Protein AF-A0A956GU76-F1 (afdb_monomer_lite)

pLDDT: mean 91.11, std 9.17, range [39.31, 97.81]

Foldseek 3Di:
DDPDDDLVVLLVLLLVLLLVLLVLVCVCVVVVNDDDPDVVLNVQCVVPSVSSNVVSNVVSNVLSVVLVVVVVDPVSVVVSVVSSVVSVVSVVVSVVCVVVVVVVVVD

Radius of gyration: 15.8 Å; chains: 1; bounding box: 39×29×45 Å

Secondary structure (DSSP, 8-state):
------HHHHHHHHHHHHHHHHHHHHHHHHTTS-----HHHHHHHTT-HHHHHHHHHHHHHHHHHHHHHTTTSHHHHHHHHHHHHHHHHHHHHHHHHHHHHHHHTT-

Structure (mmCIF, N/CA/C/O backbone):
data_AF-A0A956GU76-F1
#
_entry.id   AF-A0A956GU76-F1
#
loop_
_atom_site.group_PDB
_atom_site.id
_atom_site.type_symbol
_atom_site.label_atom_id
_atom_site.label_alt_id
_atom_site.label_comp_id
_atom_site.label_asym_id
_atom_site.label_entity_id
_atom_site.label_seq_id
_atom_site.pdbx_PDB_ins_code
_atom_site.Cartn_x
_atom_site.Cartn_y
_atom_site.Cartn_z
_atom_site.occupancy
_atom_site.B_iso_or_equiv
_atom_site.auth_seq_id
_atom_site.auth_comp_id
_atom_site.auth_asym_id
_atom_site.auth_atom_id
_atom_site.pdbx_PDB_model_num
ATOM 1 N N . MET A 1 1 ? 0.086 14.628 28.129 1.00 39.31 1 MET A N 1
ATOM 2 C CA . MET A 1 1 ? -1.165 14.687 27.338 1.00 39.31 1 MET A CA 1
ATOM 3 C C . MET A 1 1 ? -1.020 13.758 26.129 1.00 39.31 1 MET A C 1
ATOM 5 O O . MET A 1 1 ? -0.434 14.150 25.131 1.00 39.31 1 MET A O 1
ATOM 9 N N . SER A 1 2 ? -1.412 12.483 26.248 1.00 44.28 2 SER A N 1
ATOM 10 C CA . SER A 1 2 ? -1.219 11.488 25.176 1.00 44.28 2 SER A CA 1
ATOM 11 C C . SER A 1 2 ? -2.279 11.696 24.089 1.00 44.28 2 SER A C 1
ATOM 13 O O . SER A 1 2 ? -3.458 11.414 24.313 1.00 44.28 2 SER A O 1
ATOM 15 N N . ARG A 1 3 ? -1.888 12.250 22.932 1.00 55.88 3 ARG A N 1
ATOM 16 C CA . ARG A 1 3 ? -2.759 12.353 21.750 1.00 55.88 3 ARG A CA 1
ATOM 17 C C . ARG A 1 3 ? -3.038 10.938 21.245 1.00 55.88 3 ARG A C 1
ATOM 19 O O . ARG A 1 3 ? -2.240 10.368 20.509 1.00 55.88 3 ARG A O 1
ATOM 26 N N . ARG A 1 4 ? -4.170 10.358 21.648 1.00 70.94 4 ARG A N 1
ATOM 27 C CA . ARG A 1 4 ? -4.662 9.119 21.039 1.00 70.94 4 ARG A CA 1
ATOM 28 C C . ARG A 1 4 ? -5.032 9.432 19.592 1.00 70.94 4 ARG A C 1
ATOM 30 O O . ARG A 1 4 ? -5.960 10.200 19.351 1.00 70.94 4 ARG A O 1
ATOM 37 N N . VAL A 1 5 ? -4.288 8.874 18.642 1.00 75.94 5 VAL A N 1
ATOM 38 C CA . VAL A 1 5 ? -4.592 9.004 17.213 1.00 75.94 5 VAL A CA 1
ATOM 39 C C . VAL A 1 5 ? -5.971 8.382 16.955 1.00 75.94 5 VAL A C 1
ATOM 41 O O . VAL A 1 5 ? -6.208 7.243 17.368 1.00 75.94 5 VAL A O 1
ATOM 44 N N . PRO A 1 6 ? -6.910 9.095 16.314 1.00 90.06 6 PRO A N 1
ATOM 45 C CA . PRO A 1 6 ? -8.237 8.558 16.062 1.00 90.06 6 PRO A CA 1
ATOM 46 C C . PRO A 1 6 ? -8.186 7.466 14.983 1.00 90.06 6 PRO A C 1
ATOM 48 O O . PRO A 1 6 ? -7.470 7.5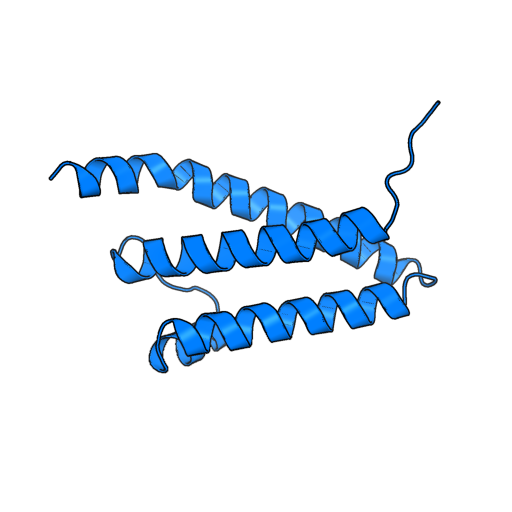80 13.988 1.00 90.06 6 PRO A O 1
ATOM 51 N N . LEU A 1 7 ? -8.998 6.414 15.140 1.00 89.69 7 LEU A N 1
ATOM 52 C CA . LEU A 1 7 ? -9.078 5.290 14.188 1.00 89.69 7 LEU A CA 1
ATOM 53 C C . LEU A 1 7 ? -9.458 5.726 12.761 1.00 89.69 7 LEU A C 1
ATOM 55 O O . LEU A 1 7 ? -9.164 5.016 11.807 1.00 89.69 7 LEU A O 1
ATOM 59 N N . THR A 1 8 ? -10.094 6.889 12.606 1.00 92.56 8 THR A N 1
ATOM 60 C CA . THR A 1 8 ? -10.355 7.526 11.306 1.00 92.56 8 THR A CA 1
ATOM 61 C C . THR A 1 8 ? -9.068 7.884 10.574 1.00 92.56 8 THR A C 1
ATOM 63 O O . THR A 1 8 ? -8.950 7.582 9.391 1.00 92.56 8 THR A O 1
ATOM 66 N N . MET A 1 9 ? -8.091 8.471 11.270 1.00 94.50 9 MET A N 1
ATOM 67 C CA . MET A 1 9 ? -6.786 8.792 10.688 1.00 94.50 9 MET A CA 1
ATOM 68 C C . MET A 1 9 ? -6.018 7.523 10.326 1.00 94.50 9 MET A C 1
ATOM 70 O O . MET A 1 9 ? -5.397 7.480 9.274 1.00 94.50 9 MET A O 1
ATOM 74 N N . ILE A 1 10 ? -6.112 6.476 11.152 1.00 94.75 10 ILE A N 1
ATOM 75 C CA . ILE A 1 10 ? -5.477 5.179 10.873 1.00 94.75 10 ILE A CA 1
ATOM 76 C C . ILE A 1 10 ? -6.089 4.537 9.623 1.00 94.75 10 ILE A C 1
ATOM 78 O O . ILE A 1 10 ? -5.360 4.125 8.728 1.00 94.75 10 ILE A O 1
ATOM 82 N N . ALA A 1 11 ? -7.420 4.502 9.522 1.00 95.50 11 ALA A N 1
ATOM 83 C CA . ALA A 1 11 ? -8.107 3.996 8.337 1.00 95.50 11 ALA A CA 1
ATOM 84 C C . ALA A 1 11 ? -7.728 4.790 7.076 1.00 95.50 11 ALA A C 1
ATOM 86 O O . ALA A 1 11 ? -7.392 4.191 6.060 1.00 95.50 11 ALA A O 1
ATOM 87 N N . GLY A 1 12 ? -7.719 6.125 7.155 1.00 96.69 12 GLY A N 1
ATOM 88 C CA . GLY A 1 12 ? -7.288 6.983 6.049 1.00 96.69 12 GLY A CA 1
ATOM 89 C C . GLY A 1 12 ? -5.833 6.738 5.641 1.00 96.69 12 GLY A C 1
ATOM 90 O O . GLY A 1 12 ? -5.546 6.619 4.453 1.00 96.69 12 GLY A O 1
ATOM 91 N N . ALA A 1 13 ? -4.930 6.582 6.612 1.00 96.50 13 ALA A N 1
ATOM 92 C CA . ALA A 1 13 ? -3.527 6.278 6.355 1.00 96.50 13 ALA A CA 1
ATOM 93 C C . ALA A 1 13 ? -3.355 4.948 5.610 1.00 96.50 13 ALA A C 1
ATOM 95 O O . ALA A 1 13 ? -2.580 4.894 4.665 1.00 96.50 13 ALA A O 1
ATOM 96 N N . ILE A 1 14 ? -4.109 3.901 5.967 1.00 97.31 14 ILE A N 1
ATOM 97 C CA . ILE A 1 14 ? -4.067 2.614 5.251 1.00 97.31 14 ILE A CA 1
ATOM 98 C C . ILE A 1 14 ? -4.434 2.791 3.776 1.00 97.31 14 ILE A C 1
ATOM 100 O O . ILE A 1 14 ? -3.765 2.224 2.921 1.00 97.31 14 ILE A O 1
ATOM 104 N N . LEU A 1 15 ? -5.460 3.587 3.461 1.00 97.56 15 LEU A N 1
ATOM 105 C CA . LEU A 1 15 ? -5.875 3.814 2.071 1.00 97.56 15 LEU A CA 1
ATOM 106 C C . LEU A 1 15 ? -4.803 4.559 1.268 1.00 97.56 15 LEU A C 1
ATOM 108 O O . LEU A 1 15 ? -4.507 4.183 0.137 1.00 97.56 15 LEU A O 1
ATOM 112 N N . VAL A 1 16 ? -4.187 5.583 1.865 1.00 97.81 16 VAL A N 1
ATOM 113 C CA . VAL A 1 16 ? -3.089 6.328 1.229 1.00 97.81 16 VAL A CA 1
ATOM 114 C C . VAL A 1 16 ? -1.870 5.430 1.029 1.00 97.81 16 VAL A C 1
ATOM 116 O O . VAL A 1 16 ? -1.313 5.386 -0.064 1.00 97.81 16 VAL A O 1
ATOM 119 N N . LEU A 1 17 ? -1.478 4.670 2.053 1.00 97.12 17 LEU A N 1
ATOM 120 C CA . LEU A 1 17 ? -0.354 3.744 1.957 1.00 97.12 17 LEU A CA 1
ATOM 121 C C . LEU A 1 17 ? -0.621 2.632 0.938 1.00 97.12 17 LEU A C 1
ATOM 123 O O . LEU A 1 17 ? 0.291 2.250 0.216 1.00 97.12 17 LEU A O 1
ATOM 127 N N . ASN A 1 18 ? -1.859 2.146 0.832 1.00 97.38 18 ASN A N 1
ATOM 128 C CA . ASN A 1 18 ? -2.245 1.164 -0.175 1.00 97.38 18 ASN A CA 1
ATOM 129 C C . ASN A 1 18 ? -2.153 1.712 -1.603 1.00 97.38 18 ASN A C 1
ATOM 131 O O . ASN A 1 18 ? -1.708 0.994 -2.496 1.00 97.38 18 ASN A O 1
ATOM 135 N N . LEU A 1 19 ? -2.530 2.975 -1.815 1.00 96.81 19 LEU A N 1
ATOM 136 C CA . LEU A 1 19 ? -2.350 3.635 -3.104 1.00 96.81 19 LEU A CA 1
ATOM 137 C C . LEU A 1 19 ? -0.864 3.746 -3.466 1.00 96.81 19 LEU A C 1
ATOM 139 O O . LEU A 1 19 ? -0.479 3.384 -4.575 1.00 96.81 19 LEU A O 1
ATOM 143 N N . ILE A 1 20 ? -0.033 4.203 -2.526 1.00 96.94 20 ILE A N 1
ATOM 144 C CA . ILE A 1 20 ? 1.418 4.326 -2.726 1.00 96.94 20 ILE A CA 1
ATOM 145 C C . ILE A 1 20 ? 2.043 2.954 -3.016 1.00 96.94 20 ILE A C 1
ATOM 147 O O . ILE A 1 20 ? 2.820 2.817 -3.957 1.00 96.94 20 ILE A O 1
ATOM 151 N N . ASP A 1 21 ? 1.662 1.929 -2.254 1.00 95.19 21 ASP A N 1
ATOM 152 C CA . ASP A 1 21 ? 2.083 0.546 -2.474 1.00 95.19 21 ASP A CA 1
ATOM 153 C C . ASP A 1 21 ? 1.711 0.051 -3.880 1.00 95.19 21 ASP A C 1
ATOM 155 O O . ASP A 1 21 ? 2.547 -0.521 -4.580 1.00 95.19 21 ASP A O 1
ATOM 159 N N . ALA A 1 22 ? 0.480 0.299 -4.334 1.00 95.31 22 ALA A N 1
ATOM 160 C CA . ALA A 1 22 ? 0.044 -0.099 -5.669 1.00 95.31 22 ALA A CA 1
ATOM 161 C C . ALA A 1 22 ? 0.870 0.582 -6.776 1.00 95.31 22 ALA A C 1
ATOM 163 O O . ALA A 1 22 ? 1.286 -0.087 -7.722 1.00 95.31 22 ALA A O 1
ATOM 164 N N . VAL A 1 23 ? 1.172 1.875 -6.623 1.00 95.56 23 VAL A N 1
ATOM 165 C CA . VAL A 1 23 ? 2.025 2.624 -7.560 1.00 95.56 23 VAL A CA 1
ATOM 166 C C . VAL A 1 23 ? 3.442 2.053 -7.599 1.00 95.56 23 VAL A C 1
ATOM 168 O O . VAL A 1 23 ? 3.933 1.744 -8.682 1.00 95.56 23 VAL A O 1
ATOM 171 N N . PHE A 1 24 ? 4.088 1.851 -6.445 1.00 94.81 24 PHE A N 1
ATOM 172 C CA . PHE A 1 24 ? 5.431 1.264 -6.405 1.00 94.81 24 PHE A CA 1
ATOM 173 C C . PHE A 1 24 ? 5.463 -0.138 -6.998 1.00 94.81 24 PHE A C 1
ATOM 175 O O . PHE A 1 24 ? 6.350 -0.447 -7.786 1.00 94.81 24 PHE A O 1
ATOM 182 N N . THR A 1 25 ? 4.471 -0.968 -6.675 1.00 93.81 25 THR A N 1
ATOM 183 C CA . THR A 1 25 ? 4.373 -2.319 -7.232 1.00 93.81 25 THR A CA 1
ATOM 184 C C . THR A 1 25 ? 4.324 -2.284 -8.759 1.00 93.81 25 THR A C 1
ATOM 186 O O . THR A 1 25 ? 5.067 -3.014 -9.409 1.00 93.81 25 THR A O 1
ATOM 189 N N . LEU A 1 26 ? 3.498 -1.408 -9.343 1.00 94.88 26 LEU A N 1
ATOM 190 C CA . LEU A 1 26 ? 3.433 -1.257 -10.796 1.00 94.88 26 LEU A CA 1
ATOM 191 C C . LEU A 1 26 ? 4.761 -0.798 -11.390 1.00 94.88 26 LEU A C 1
ATOM 193 O O . LEU A 1 26 ? 5.181 -1.358 -12.396 1.00 94.88 26 LEU A O 1
ATOM 197 N N . ILE A 1 27 ? 5.427 0.179 -10.771 1.00 93.50 27 ILE A N 1
ATOM 198 C CA . ILE A 1 27 ? 6.734 0.665 -11.227 1.00 93.50 27 ILE A CA 1
ATOM 199 C C . ILE A 1 27 ? 7.756 -0.478 -11.212 1.00 93.50 27 ILE A C 1
ATOM 201 O O . ILE A 1 27 ? 8.387 -0.752 -12.230 1.00 93.50 27 ILE A O 1
ATOM 205 N N . TYR A 1 28 ? 7.891 -1.184 -10.088 1.00 93.12 28 TYR A N 1
ATOM 206 C CA . TYR A 1 28 ? 8.884 -2.245 -9.936 1.00 93.12 28 TYR A CA 1
ATOM 207 C C . TYR A 1 28 ? 8.628 -3.441 -10.854 1.00 93.12 28 TYR A C 1
ATOM 209 O O . TYR A 1 28 ? 9.571 -3.9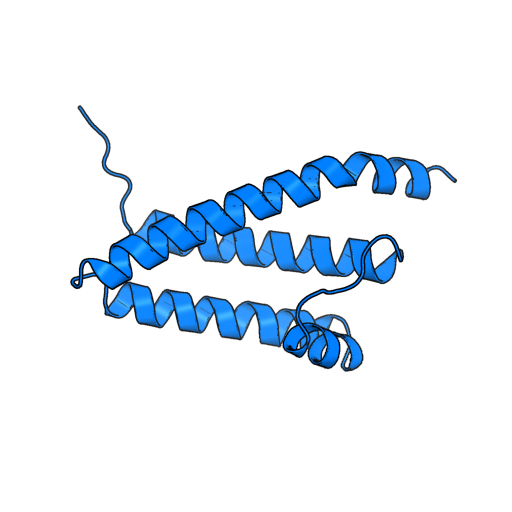57 -11.451 1.00 93.12 28 TYR A O 1
ATOM 217 N N . VAL A 1 29 ? 7.370 -3.861 -11.008 1.00 92.94 29 VAL A N 1
ATOM 218 C CA . VAL A 1 29 ? 7.006 -4.956 -11.919 1.00 92.94 29 VAL A CA 1
ATOM 219 C C . VAL A 1 29 ? 7.212 -4.546 -13.376 1.00 92.94 29 VAL A C 1
ATOM 221 O O . VAL A 1 29 ? 7.744 -5.328 -14.159 1.00 92.94 29 VAL A O 1
ATOM 224 N N . HIS A 1 30 ? 6.836 -3.320 -13.751 1.00 90.69 30 HIS A N 1
ATOM 225 C CA . HIS A 1 30 ? 6.995 -2.836 -15.123 1.00 90.69 30 HIS A CA 1
ATOM 226 C C . HIS A 1 30 ? 8.467 -2.727 -15.540 1.00 90.69 30 HIS A C 1
ATOM 228 O O . HIS A 1 30 ? 8.799 -3.002 -16.689 1.00 90.69 30 HIS A O 1
ATOM 234 N N . LEU A 1 31 ? 9.347 -2.381 -14.598 1.00 89.25 31 LEU A N 1
ATOM 235 C CA . LEU A 1 31 ? 10.793 -2.303 -14.813 1.00 89.25 31 LEU A CA 1
ATOM 236 C C . LEU A 1 31 ? 11.514 -3.649 -14.628 1.00 89.25 31 LEU A C 1
ATOM 238 O O . LEU A 1 31 ? 12.735 -3.702 -14.733 1.00 89.25 31 LEU A O 1
ATOM 242 N N . GLY A 1 32 ? 10.790 -4.735 -14.329 1.00 88.88 32 GLY A N 1
ATOM 243 C CA . GLY A 1 32 ? 11.370 -6.067 -14.125 1.00 88.88 32 GLY A CA 1
ATOM 244 C C . GLY A 1 32 ? 12.210 -6.214 -12.850 1.00 88.88 32 GLY A C 1
ATOM 245 O O . GLY A 1 32 ? 12.931 -7.197 -12.705 1.00 88.88 32 GLY A O 1
ATOM 246 N N . LEU A 1 33 ? 12.119 -5.259 -11.919 1.00 87.69 33 LEU A N 1
ATOM 247 C CA . LEU A 1 33 ? 12.875 -5.246 -10.660 1.00 87.69 33 LEU A CA 1
ATOM 248 C C . LEU A 1 33 ? 12.228 -6.103 -9.568 1.00 87.69 33 LEU A C 1
ATOM 250 O O . LEU A 1 33 ? 12.887 -6.475 -8.599 1.00 87.69 33 LEU A O 1
ATOM 254 N N . ALA A 1 34 ? 10.937 -6.406 -9.704 1.00 88.69 34 ALA A N 1
ATOM 255 C CA . ALA A 1 34 ? 10.206 -7.252 -8.774 1.00 88.69 34 ALA A CA 1
ATOM 256 C C . ALA A 1 34 ? 9.163 -8.109 -9.494 1.00 88.69 34 ALA A C 1
ATOM 258 O O . ALA A 1 34 ? 8.660 -7.754 -10.560 1.00 88.69 34 ALA A O 1
ATOM 259 N N . VAL A 1 35 ? 8.794 -9.219 -8.858 1.00 86.56 35 VAL A N 1
ATOM 260 C CA . VAL A 1 35 ? 7.648 -10.045 -9.244 1.00 86.56 35 VAL A CA 1
ATOM 261 C C . VAL A 1 35 ? 6.568 -9.883 -8.181 1.00 86.56 35 VAL A C 1
ATOM 263 O O . VAL A 1 35 ? 6.857 -9.886 -6.985 1.00 86.56 35 VAL A O 1
ATOM 266 N N . GLU A 1 36 ? 5.316 -9.741 -8.612 1.00 86.56 36 GLU A N 1
ATOM 267 C CA . GLU A 1 36 ? 4.177 -9.686 -7.698 1.00 86.56 36 GLU A CA 1
ATOM 268 C C . GLU A 1 36 ? 4.008 -11.033 -6.981 1.00 86.56 36 GLU A C 1
ATOM 270 O O . GLU A 1 36 ? 3.704 -12.053 -7.601 1.00 86.56 36 GLU A O 1
ATOM 275 N N . GLY A 1 37 ? 4.206 -11.028 -5.663 1.00 85.38 37 GLY A N 1
ATOM 276 C CA . GLY A 1 37 ? 4.122 -12.229 -4.834 1.00 85.38 37 GLY A CA 1
ATOM 277 C C . GLY A 1 37 ? 2.689 -12.676 -4.542 1.00 85.38 37 GLY A C 1
ATOM 278 O O . GLY A 1 37 ? 2.477 -13.827 -4.166 1.00 85.38 37 GLY A O 1
ATOM 279 N N . ASN A 1 38 ? 1.694 -11.797 -4.701 1.00 87.50 38 ASN A N 1
ATOM 280 C CA . ASN A 1 38 ? 0.293 -12.134 -4.472 1.00 87.50 38 ASN A CA 1
ATOM 281 C C . ASN A 1 38 ? -0.342 -12.749 -5.740 1.00 87.50 38 ASN A C 1
ATOM 283 O O . ASN A 1 38 ? -0.566 -12.023 -6.712 1.00 87.50 38 ASN A O 1
ATOM 287 N N . PRO A 1 39 ? -0.747 -14.038 -5.737 1.00 88.19 39 PRO A N 1
ATOM 288 C CA . PRO A 1 39 ? -1.293 -14.699 -6.927 1.00 88.19 39 PRO A CA 1
ATOM 289 C C . PRO A 1 39 ? -2.560 -14.035 -7.484 1.00 88.19 39 PRO A C 1
ATOM 291 O O . PRO A 1 39 ? -2.754 -13.988 -8.699 1.00 88.19 39 PRO A O 1
ATOM 294 N N . LEU A 1 40 ? -3.417 -13.491 -6.609 1.00 89.19 40 LEU A N 1
ATOM 295 C CA . LEU A 1 40 ? -4.619 -12.757 -7.016 1.00 89.19 40 LEU A CA 1
ATOM 296 C C . LEU A 1 40 ? -4.239 -11.478 -7.769 1.00 89.19 40 LEU A C 1
ATOM 298 O O . LEU A 1 40 ? -4.864 -11.128 -8.770 1.00 89.19 40 LEU A O 1
ATOM 302 N N . MET A 1 41 ? -3.211 -10.779 -7.290 1.00 91.56 41 MET A N 1
ATOM 303 C CA . MET A 1 41 ? -2.724 -9.563 -7.931 1.00 91.56 41 MET A CA 1
ATOM 304 C C . MET A 1 41 ? -1.940 -9.860 -9.207 1.00 91.56 41 MET A C 1
ATOM 306 O O . MET A 1 41 ? -2.069 -9.106 -10.165 1.00 91.56 41 MET A O 1
ATOM 310 N N . GLY A 1 42 ? -1.229 -10.988 -9.274 1.00 89.50 42 GLY A N 1
ATOM 311 C CA . GLY A 1 42 ? -0.617 -11.484 -10.506 1.00 89.50 42 GLY A CA 1
ATOM 312 C C . GLY A 1 42 ? -1.646 -11.640 -11.629 1.00 89.50 42 GLY A C 1
ATOM 313 O O . GLY A 1 42 ? -1.444 -11.129 -12.726 1.00 89.50 42 GLY A O 1
ATOM 314 N N . GLN A 1 43 ? -2.811 -12.231 -11.338 1.00 90.06 43 GLN A N 1
ATOM 315 C CA . GLN A 1 43 ? -3.924 -12.312 -12.298 1.00 90.06 43 GLN A CA 1
ATOM 316 C C . GLN A 1 43 ? -4.536 -10.943 -12.634 1.00 90.06 43 GLN A C 1
ATOM 318 O O . GLN A 1 43 ? -5.071 -10.743 -13.722 1.00 90.06 43 GLN A O 1
ATOM 323 N N . ALA A 1 44 ? -4.507 -9.989 -11.703 1.00 90.88 44 ALA A N 1
ATOM 324 C CA . ALA A 1 44 ? -4.976 -8.637 -11.981 1.00 90.88 44 ALA A CA 1
ATOM 325 C C . ALA A 1 44 ? -3.993 -7.877 -12.892 1.00 90.88 44 ALA A C 1
ATOM 327 O O . ALA A 1 44 ? -4.437 -7.158 -13.785 1.00 90.88 44 ALA A O 1
ATOM 328 N N . LEU A 1 45 ? -2.681 -8.092 -12.730 1.00 91.25 45 LEU A N 1
ATOM 329 C CA . LEU A 1 45 ? -1.632 -7.535 -13.589 1.00 91.25 45 LEU A CA 1
ATOM 330 C C . LEU A 1 45 ? -1.730 -8.038 -15.031 1.00 91.25 45 LEU A C 1
ATOM 332 O O . LEU A 1 45 ? -1.499 -7.252 -15.947 1.00 91.25 45 LEU A O 1
ATOM 336 N N . THR A 1 46 ? -2.147 -9.290 -15.265 1.00 89.38 46 THR A N 1
ATOM 337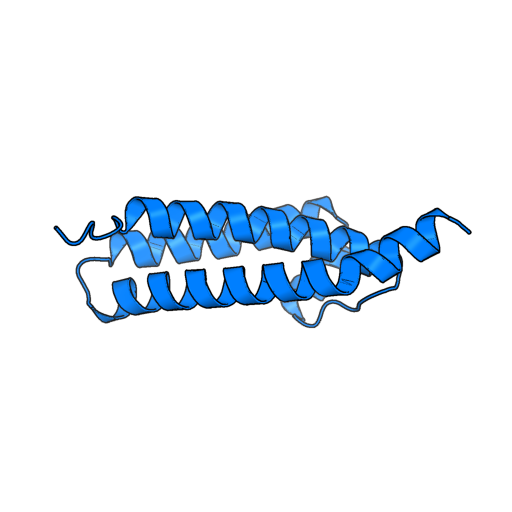 C CA . THR A 1 46 ? -2.355 -9.788 -16.641 1.00 89.38 46 THR A CA 1
ATOM 338 C C . THR A 1 46 ? -3.491 -9.067 -17.371 1.00 89.38 46 THR A C 1
ATOM 340 O O . THR A 1 46 ? -3.548 -9.105 -18.596 1.00 89.38 46 THR A O 1
ATOM 3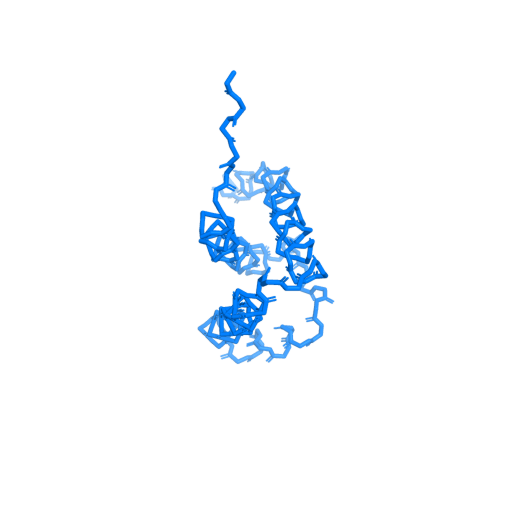43 N N . ARG A 1 47 ? -4.396 -8.391 -16.648 1.00 89.75 47 ARG A N 1
ATOM 344 C CA . ARG A 1 47 ? -5.445 -7.528 -17.224 1.00 89.75 47 ARG A CA 1
ATOM 345 C C . ARG A 1 47 ? -4.976 -6.084 -17.441 1.00 89.75 47 ARG A C 1
ATOM 347 O O . ARG A 1 47 ? -5.763 -5.246 -17.873 1.00 89.75 47 ARG A O 1
ATOM 354 N N . GLY A 1 48 ? -3.714 -5.791 -17.137 1.00 92.31 48 GLY A N 1
ATOM 355 C CA . GLY A 1 48 ? -3.093 -4.481 -17.267 1.00 92.31 48 GLY A CA 1
ATOM 356 C C . GLY A 1 48 ? -3.058 -3.668 -15.964 1.00 92.31 48 GLY A C 1
ATOM 357 O O . GLY A 1 48 ? -3.699 -4.017 -14.967 1.00 92.31 48 GLY A O 1
ATOM 358 N N . PRO A 1 49 ? -2.329 -2.537 -15.970 1.00 92.81 49 PRO A N 1
ATOM 359 C CA . PRO A 1 49 ? -2.063 -1.736 -14.773 1.00 92.81 49 PRO A CA 1
ATOM 360 C C . PRO A 1 49 ? -3.338 -1.159 -14.146 1.00 92.81 49 PRO A C 1
ATO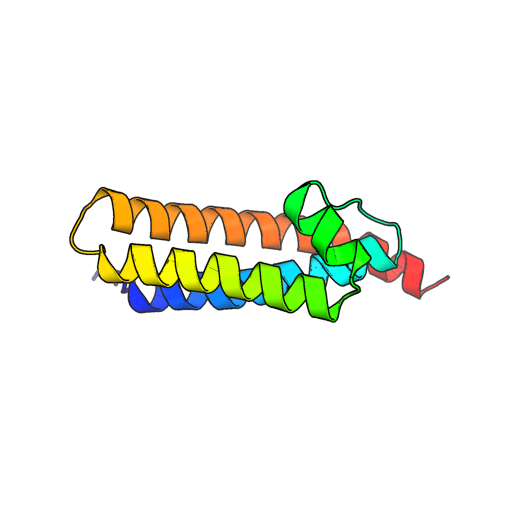M 362 O O . PRO A 1 49 ? -3.470 -1.122 -12.925 1.00 92.81 49 PRO A O 1
ATOM 365 N N . VAL A 1 50 ? -4.319 -0.768 -14.966 1.00 93.50 50 VAL A N 1
ATOM 366 C CA . VAL A 1 50 ? -5.606 -0.242 -14.480 1.00 93.50 50 VAL A CA 1
ATOM 367 C C . VAL A 1 50 ? -6.400 -1.323 -13.744 1.00 93.50 50 VAL A C 1
ATOM 369 O O . VAL A 1 50 ? -6.931 -1.064 -12.665 1.00 93.50 50 VAL A O 1
ATOM 372 N N . GLY A 1 51 ? -6.448 -2.545 -14.286 1.00 91.00 51 GLY A N 1
ATOM 373 C CA . GLY A 1 51 ? -7.130 -3.675 -13.652 1.00 91.00 51 GLY A CA 1
ATOM 374 C C . GLY A 1 51 ? -6.525 -4.015 -12.290 1.00 91.00 51 GLY A C 1
ATOM 375 O O . GLY A 1 51 ? -7.257 -4.169 -11.312 1.00 91.00 51 GLY A O 1
ATOM 376 N N . PHE A 1 52 ? -5.195 -4.041 -12.205 1.00 94.19 52 PHE A N 1
ATOM 377 C CA . PHE A 1 52 ? -4.475 -4.196 -10.943 1.00 94.19 52 PHE A CA 1
ATOM 378 C C . PHE A 1 52 ? -4.841 -3.113 -9.920 1.00 94.19 52 PHE A C 1
ATOM 380 O O . PHE A 1 52 ? -5.230 -3.445 -8.799 1.00 94.19 52 PHE A O 1
ATOM 387 N N . MET A 1 53 ? -4.789 -1.833 -10.309 1.00 95.50 53 MET A N 1
ATOM 388 C CA . MET A 1 53 ? -5.122 -0.717 -9.415 1.00 95.50 53 MET A CA 1
ATOM 389 C C . MET A 1 53 ? -6.548 -0.830 -8.883 1.00 95.50 53 MET A C 1
ATOM 391 O O . MET A 1 53 ? -6.766 -0.729 -7.678 1.00 95.50 53 MET A O 1
ATOM 395 N N . LEU A 1 54 ? -7.518 -1.082 -9.765 1.00 94.38 54 LEU A N 1
ATOM 396 C CA . LEU A 1 54 ? -8.924 -1.190 -9.380 1.00 94.38 54 LEU A CA 1
ATOM 397 C C . LEU A 1 54 ? -9.151 -2.323 -8.380 1.00 94.38 54 LEU A C 1
ATOM 399 O O . LEU A 1 54 ? -9.788 -2.107 -7.351 1.00 94.38 54 LEU A O 1
ATOM 403 N N . VAL A 1 55 ? -8.608 -3.515 -8.648 1.00 94.31 55 VAL A N 1
ATOM 404 C CA . VAL A 1 55 ? -8.785 -4.668 -7.756 1.00 94.31 55 VAL A CA 1
ATOM 405 C C . VAL A 1 55 ? -8.096 -4.424 -6.412 1.00 94.31 55 VAL A C 1
ATOM 407 O O . VAL A 1 55 ? -8.710 -4.654 -5.368 1.00 94.31 55 VAL A O 1
ATOM 410 N N . LYS A 1 56 ? -6.854 -3.923 -6.416 1.00 94.56 56 LYS A N 1
ATOM 411 C CA . LYS A 1 56 ? -6.070 -3.690 -5.195 1.00 94.56 56 LYS A CA 1
ATOM 412 C C . LYS A 1 56 ? -6.723 -2.634 -4.301 1.00 94.56 56 LYS A C 1
ATOM 414 O O . LYS A 1 56 ? -6.948 -2.892 -3.117 1.00 94.56 56 LYS A O 1
ATOM 419 N N . LEU A 1 57 ? -7.111 -1.495 -4.881 1.00 95.75 57 LEU A N 1
ATOM 420 C CA . LEU A 1 57 ? -7.781 -0.414 -4.157 1.00 95.75 57 LEU A CA 1
ATOM 421 C C . LEU A 1 57 ? -9.162 -0.841 -3.652 1.00 95.75 57 LEU A C 1
ATOM 423 O O . LEU A 1 57 ? -9.500 -0.551 -2.504 1.00 95.75 57 LEU A O 1
ATOM 427 N N . ALA A 1 58 ? -9.958 -1.545 -4.464 1.00 95.88 58 ALA A N 1
ATOM 428 C CA . ALA A 1 58 ? -11.284 -2.004 -4.054 1.00 95.88 58 ALA A CA 1
ATOM 429 C C . ALA A 1 58 ? -11.199 -3.000 -2.892 1.00 95.88 58 ALA A C 1
ATOM 431 O O . ALA A 1 58 ? -11.904 -2.839 -1.896 1.00 95.88 58 ALA A O 1
ATOM 432 N N . LEU A 1 59 ? -10.310 -3.992 -2.979 1.00 95.81 59 LEU A N 1
ATOM 433 C CA . LEU A 1 59 ? -10.158 -5.020 -1.951 1.00 95.81 59 LEU A CA 1
ATOM 434 C C . LEU A 1 59 ? -9.786 -4.408 -0.595 1.00 95.81 59 LEU A C 1
ATOM 436 O O . LEU A 1 59 ? -10.414 -4.705 0.424 1.00 95.81 59 LEU A O 1
ATOM 440 N N . VAL A 1 60 ? -8.798 -3.514 -0.586 1.00 96.44 60 VAL A N 1
ATOM 441 C CA . VAL A 1 60 ? -8.311 -2.893 0.651 1.00 96.44 60 VAL A CA 1
ATOM 442 C C . VAL A 1 60 ? -9.302 -1.868 1.180 1.00 96.44 60 VAL A C 1
ATOM 444 O O . VAL A 1 60 ? -9.580 -1.868 2.378 1.00 96.44 60 VAL A O 1
ATOM 447 N N . SER A 1 61 ? -9.922 -1.067 0.310 1.00 97.00 61 SER A N 1
ATOM 448 C CA . SER A 1 61 ? -10.973 -0.126 0.717 1.00 97.00 61 SER A CA 1
ATOM 449 C C . SER A 1 61 ? -12.158 -0.843 1.358 1.00 97.00 61 SER A C 1
ATOM 451 O O . SER A 1 61 ? -12.646 -0.410 2.402 1.00 97.00 61 SER A O 1
ATOM 453 N N . MET A 1 62 ? -12.589 -1.974 0.791 1.00 97.56 62 MET A N 1
ATOM 454 C CA . MET A 1 62 ? -13.661 -2.793 1.358 1.00 97.56 62 MET A CA 1
ATOM 455 C C . MET A 1 62 ? -13.252 -3.422 2.695 1.00 97.56 62 MET A C 1
ATOM 457 O O . MET A 1 62 ? -14.025 -3.370 3.652 1.00 97.56 62 MET A O 1
ATOM 461 N N . GLY A 1 63 ? -12.029 -3.950 2.806 1.00 97.31 63 GLY A N 1
ATOM 462 C CA . GLY A 1 63 ? -11.501 -4.478 4.067 1.00 97.31 63 GLY A CA 1
ATOM 463 C C . GLY A 1 63 ? -11.448 -3.418 5.171 1.00 97.31 63 GLY A C 1
ATOM 464 O O . GLY A 1 63 ? -11.970 -3.626 6.269 1.00 97.31 63 GLY A O 1
ATOM 465 N N . VAL A 1 64 ? -10.898 -2.240 4.863 1.00 97.06 64 VAL A N 1
ATOM 466 C CA . VAL A 1 64 ? -10.852 -1.090 5.777 1.00 97.06 64 VAL A CA 1
ATOM 467 C C . VAL A 1 64 ? -12.260 -0.652 6.167 1.00 97.06 64 VAL A C 1
ATOM 469 O O . VAL A 1 64 ? -12.513 -0.434 7.351 1.00 97.06 64 VAL A O 1
ATOM 472 N N . LEU A 1 65 ? -13.198 -0.574 5.218 1.00 97.50 65 LEU A N 1
ATOM 473 C CA . LEU A 1 65 ? -14.590 -0.221 5.492 1.00 97.50 65 LEU A CA 1
ATOM 474 C C . LEU A 1 65 ? -15.235 -1.205 6.476 1.00 97.50 65 LEU A C 1
ATOM 476 O O . LEU A 1 65 ? -15.842 -0.768 7.456 1.00 97.50 65 LEU A O 1
ATOM 480 N N . VAL A 1 66 ? -15.082 -2.514 6.263 1.00 97.69 66 VAL A N 1
ATOM 481 C CA . VAL A 1 66 ? -15.618 -3.551 7.160 1.00 97.69 66 VAL A CA 1
ATOM 482 C C . VAL A 1 66 ? -15.017 -3.425 8.560 1.00 97.69 66 VAL A C 1
ATOM 484 O O . VAL A 1 66 ? -15.757 -3.346 9.545 1.00 97.69 66 VAL A O 1
ATOM 487 N N . LEU A 1 67 ? -13.689 -3.333 8.669 1.00 96.25 67 LEU A N 1
ATOM 488 C CA . LEU A 1 67 ? -13.011 -3.182 9.959 1.00 96.25 67 LEU A CA 1
ATOM 489 C C . LEU A 1 67 ? -13.424 -1.893 10.673 1.00 96.25 67 LEU A C 1
ATOM 491 O O . LEU A 1 67 ? -13.672 -1.886 11.879 1.00 96.25 67 LEU A O 1
ATOM 495 N N . PHE A 1 68 ? -13.568 -0.803 9.927 1.00 95.25 68 PHE A N 1
ATOM 496 C CA . PHE A 1 68 ? -13.991 0.480 10.460 1.00 95.25 68 PHE A CA 1
ATOM 497 C C . PHE A 1 68 ? -15.447 0.462 10.938 1.00 95.25 68 PHE A C 1
ATOM 499 O O . PHE A 1 68 ? -15.748 1.012 11.998 1.00 95.25 68 PHE A O 1
ATOM 506 N N . ARG A 1 69 ? -16.357 -0.215 10.225 1.00 95.81 69 ARG A N 1
ATOM 507 C CA . ARG A 1 69 ? -17.737 -0.444 10.691 1.00 95.81 69 ARG A CA 1
ATOM 508 C C . ARG A 1 69 ? -17.760 -1.280 11.972 1.00 95.81 69 ARG A C 1
ATOM 510 O O . ARG A 1 69 ? -18.537 -0.990 12.879 1.00 95.81 69 ARG A O 1
ATOM 517 N N . LEU A 1 70 ? -16.860 -2.256 12.088 1.00 95.44 70 LEU A N 1
ATOM 518 C CA . LEU A 1 70 ? -16.723 -3.131 13.253 1.00 95.44 70 LEU A CA 1
ATOM 519 C C . LEU A 1 70 ? -15.801 -2.583 14.351 1.00 95.44 70 LEU A C 1
ATOM 521 O O . LEU A 1 70 ? -15.566 -3.284 15.333 1.00 95.44 70 LEU A O 1
ATOM 525 N N . ARG A 1 71 ? -15.327 -1.331 14.256 1.00 91.62 71 ARG A N 1
ATOM 526 C CA . ARG A 1 71 ? -14.310 -0.738 15.152 1.00 91.62 71 ARG A CA 1
ATOM 527 C C . ARG A 1 71 ? -14.612 -0.825 16.650 1.00 91.62 71 ARG A C 1
ATOM 529 O O . ARG A 1 71 ? -13.693 -0.780 17.458 1.00 91.62 71 ARG A O 1
ATOM 536 N N . ARG A 1 72 ? -15.886 -0.962 17.038 1.00 90.94 72 ARG A N 1
ATOM 537 C CA . ARG A 1 72 ? -16.284 -1.179 18.441 1.00 90.94 72 ARG A CA 1
ATOM 538 C C . ARG A 1 72 ? -15.774 -2.517 18.999 1.00 90.94 72 ARG A C 1
ATOM 540 O O . ARG A 1 72 ? -15.631 -2.652 20.209 1.00 90.94 72 ARG A O 1
ATOM 547 N N . ARG A 1 73 ? -15.476 -3.500 18.140 1.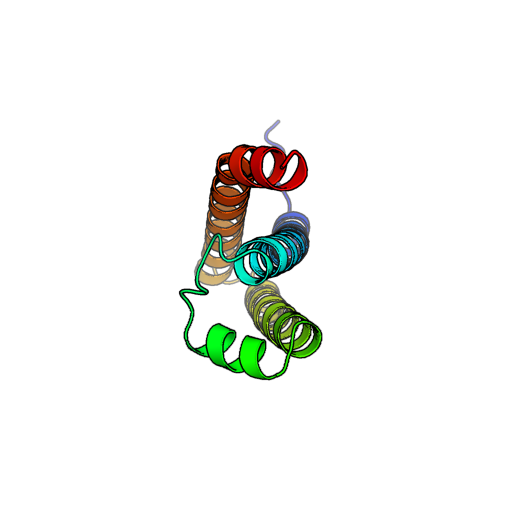00 94.12 73 ARG A N 1
ATOM 548 C CA . ARG A 1 73 ? -14.831 -4.764 18.515 1.00 94.12 73 ARG A CA 1
ATOM 549 C C . ARG A 1 73 ? -13.319 -4.558 18.602 1.00 94.12 73 ARG A C 1
ATOM 551 O O . ARG A 1 73 ? -12.702 -4.085 17.648 1.00 94.12 73 ARG A O 1
ATOM 558 N N . ARG A 1 74 ? -12.708 -4.985 19.716 1.00 92.69 74 ARG A N 1
ATOM 559 C CA . ARG A 1 74 ? -11.250 -4.880 19.934 1.00 92.69 74 ARG A CA 1
ATOM 560 C C . ARG A 1 74 ? -10.450 -5.493 18.783 1.00 92.69 74 ARG A C 1
ATOM 562 O O . ARG A 1 74 ? -9.529 -4.851 18.297 1.00 92.69 74 ARG A O 1
ATOM 569 N N . ALA A 1 75 ? -10.861 -6.665 18.296 1.00 95.50 75 ALA A N 1
ATOM 570 C CA . ALA A 1 75 ? -10.215 -7.339 17.170 1.00 95.50 75 ALA A CA 1
ATOM 571 C C . ALA A 1 75 ? -10.146 -6.464 15.904 1.00 95.50 75 ALA A C 1
ATOM 573 O O . ALA A 1 75 ? -9.099 -6.392 15.275 1.00 95.50 75 ALA A O 1
ATOM 574 N N . ALA A 1 76 ? -11.217 -5.736 15.565 1.00 94.69 76 ALA A N 1
ATOM 575 C CA . ALA A 1 76 ? -11.235 -4.873 14.382 1.00 94.69 76 ALA A CA 1
ATOM 576 C C . ALA A 1 76 ? -10.319 -3.647 14.538 1.00 94.69 76 ALA A C 1
ATOM 578 O O . ALA A 1 76 ? -9.633 -3.259 13.597 1.00 94.69 76 ALA A O 1
ATOM 579 N N . SER A 1 77 ? -10.265 -3.064 15.740 1.00 92.50 77 SER A N 1
ATOM 580 C CA . SER A 1 77 ? -9.332 -1.970 16.043 1.00 92.50 77 SER A CA 1
ATOM 581 C C . SER A 1 77 ? -7.873 -2.426 15.973 1.00 92.50 77 SER A C 1
ATOM 583 O O . SER A 1 77 ? -7.045 -1.737 15.384 1.00 92.50 77 SER A O 1
ATOM 585 N N . VAL A 1 78 ? -7.564 -3.602 16.529 1.00 95.75 78 VAL A N 1
ATOM 586 C CA . VAL A 1 78 ? -6.227 -4.208 16.443 1.00 95.75 78 VAL A CA 1
ATOM 587 C C . VAL A 1 78 ? -5.867 -4.506 14.990 1.00 95.75 78 VAL A C 1
ATOM 589 O O . VAL A 1 78 ? -4.770 -4.164 14.569 1.00 95.75 78 VAL A O 1
ATOM 592 N N . ALA A 1 79 ? -6.793 -5.059 14.204 1.00 96.69 79 ALA A N 1
ATOM 593 C CA . ALA A 1 79 ? -6.569 -5.335 12.788 1.00 96.69 79 ALA A CA 1
ATOM 594 C C . ALA A 1 79 ? -6.290 -4.061 11.972 1.00 96.69 79 ALA A C 1
ATOM 596 O O . ALA A 1 79 ? -5.410 -4.081 11.116 1.00 96.69 79 ALA A O 1
ATOM 597 N N . LEU A 1 80 ? -6.970 -2.939 12.253 1.00 95.56 80 LEU A N 1
ATOM 598 C CA . LEU A 1 80 ? -6.663 -1.648 11.620 1.00 95.56 80 LEU A CA 1
ATOM 599 C C . LEU A 1 80 ? -5.246 -1.176 11.961 1.00 95.56 80 LEU A C 1
ATOM 601 O O . LEU A 1 80 ? -4.492 -0.807 11.067 1.00 95.56 80 LEU A O 1
ATOM 605 N N . VAL A 1 81 ? -4.859 -1.218 13.238 1.00 95.62 81 VAL A N 1
ATOM 606 C CA . VAL A 1 81 ? -3.504 -0.825 13.659 1.00 95.62 81 VAL A CA 1
ATOM 607 C C . VAL A 1 81 ? -2.451 -1.737 13.026 1.00 95.62 81 VAL A C 1
ATOM 609 O O . VAL A 1 81 ? -1.485 -1.241 12.455 1.00 95.62 81 VAL A O 1
ATOM 612 N N . ALA A 1 82 ? -2.659 -3.054 13.065 1.00 96.88 82 ALA A N 1
ATOM 613 C CA . ALA A 1 82 ? -1.764 -4.030 12.452 1.00 96.88 82 ALA A CA 1
ATOM 614 C C . ALA A 1 82 ? -1.629 -3.806 10.938 1.00 96.88 82 ALA A C 1
ATOM 616 O O . ALA A 1 82 ? -0.520 -3.834 10.414 1.00 96.88 82 ALA A O 1
ATOM 617 N N . SER A 1 83 ? -2.735 -3.505 10.249 1.00 96.88 83 SER A N 1
ATOM 618 C CA . SER A 1 83 ? -2.723 -3.182 8.818 1.00 96.88 83 SER A CA 1
ATOM 619 C C . SER A 1 83 ? -1.925 -1.909 8.536 1.00 96.88 83 SER A C 1
ATOM 621 O O . SER A 1 83 ? -1.117 -1.889 7.616 1.00 96.88 83 SER A O 1
ATOM 623 N N . ALA A 1 84 ? -2.097 -0.855 9.341 1.00 96.75 84 ALA A N 1
ATOM 624 C CA . ALA A 1 84 ? -1.331 0.382 9.190 1.00 96.75 84 ALA A CA 1
ATOM 625 C C . ALA A 1 84 ? 0.175 0.161 9.397 1.00 96.75 84 ALA A C 1
ATOM 627 O O . ALA A 1 84 ? 0.979 0.699 8.637 1.00 96.75 84 ALA A O 1
ATOM 628 N N . ILE A 1 85 ? 0.555 -0.660 10.382 1.00 97.12 85 ILE A N 1
ATOM 629 C CA . ILE A 1 85 ? 1.953 -1.050 10.605 1.00 97.12 85 ILE A CA 1
ATOM 630 C C . ILE A 1 85 ? 2.478 -1.813 9.389 1.00 97.12 85 ILE A C 1
ATOM 632 O O . ILE A 1 85 ? 3.502 -1.422 8.840 1.00 97.12 85 ILE A O 1
ATOM 636 N N . ALA A 1 86 ? 1.754 -2.834 8.923 1.00 96.31 86 ALA A N 1
ATOM 637 C CA . ALA A 1 86 ? 2.159 -3.636 7.772 1.00 96.31 86 ALA A CA 1
ATOM 638 C C . ALA A 1 86 ? 2.380 -2.771 6.523 1.00 96.31 86 ALA A C 1
ATOM 640 O O . ALA A 1 86 ? 3.436 -2.848 5.904 1.00 96.31 86 ALA A O 1
ATOM 641 N N . TYR A 1 87 ? 1.436 -1.883 6.201 1.00 95.38 87 TYR A N 1
ATOM 642 C CA . TYR A 1 87 ? 1.569 -0.954 5.078 1.00 95.38 87 TYR A CA 1
ATOM 643 C C . TYR A 1 87 ? 2.723 0.039 5.243 1.00 95.38 87 TYR A C 1
ATOM 645 O O . TYR A 1 87 ? 3.383 0.379 4.265 1.00 95.38 87 TYR A O 1
ATOM 653 N N . SER A 1 88 ? 2.998 0.488 6.468 1.00 95.50 88 SER A N 1
ATOM 654 C CA . SER A 1 88 ? 4.137 1.372 6.734 1.00 95.50 88 SER A CA 1
ATOM 655 C C . SER A 1 88 ? 5.465 0.638 6.532 1.00 95.50 88 SER A C 1
ATOM 657 O O . SER A 1 88 ? 6.362 1.165 5.881 1.00 95.50 88 SER A O 1
ATOM 659 N N . SER A 1 89 ? 5.584 -0.597 7.027 1.00 96.06 89 SER A N 1
ATOM 660 C CA . SER A 1 89 ? 6.759 -1.447 6.796 1.00 96.06 89 SER A CA 1
ATOM 661 C C . SER A 1 89 ? 6.974 -1.726 5.310 1.00 96.06 89 SER A C 1
ATOM 663 O O . SER A 1 89 ? 8.103 -1.703 4.829 1.00 96.06 89 SER A O 1
ATOM 665 N N . LEU A 1 90 ? 5.887 -1.943 4.575 1.00 93.00 90 LEU A N 1
ATOM 666 C CA . LEU A 1 90 ? 5.930 -2.223 3.147 1.00 93.00 90 LEU A CA 1
ATOM 667 C C . LEU A 1 90 ? 6.341 -0.983 2.337 1.00 93.00 90 LEU A C 1
ATOM 669 O O . LEU A 1 90 ? 7.140 -1.091 1.412 1.00 93.00 90 LEU A O 1
ATOM 673 N N . LEU A 1 91 ? 5.904 0.215 2.743 1.00 95.00 91 LEU A N 1
ATOM 674 C CA . LEU A 1 91 ? 6.426 1.468 2.192 1.00 95.00 91 LEU A CA 1
ATOM 675 C C . LEU A 1 91 ? 7.933 1.616 2.438 1.00 95.00 91 LEU A C 1
ATOM 677 O O . LEU A 1 91 ? 8.658 1.991 1.522 1.00 95.00 91 LEU A O 1
ATOM 681 N N . VAL A 1 92 ? 8.420 1.310 3.644 1.00 95.69 92 VAL A N 1
ATOM 682 C CA . VAL A 1 92 ? 9.864 1.353 3.935 1.00 95.69 92 VAL A CA 1
ATOM 683 C C . VAL A 1 92 ? 10.632 0.406 3.008 1.00 95.69 92 VAL A C 1
ATOM 685 O O . VAL A 1 92 ? 11.635 0.816 2.434 1.00 95.69 92 VAL A O 1
ATOM 688 N N . TYR A 1 93 ? 10.130 -0.812 2.793 1.00 93.06 93 TYR A N 1
ATOM 689 C CA . TYR A 1 93 ? 10.712 -1.768 1.845 1.00 93.06 93 TYR A CA 1
ATOM 690 C C . TYR A 1 93 ? 10.743 -1.242 0.397 1.00 93.06 93 TYR A C 1
ATOM 692 O O . TYR A 1 93 ? 11.747 -1.376 -0.311 1.00 93.06 93 TYR A O 1
ATOM 700 N N . HIS A 1 94 ? 9.670 -0.581 -0.047 1.00 91.69 94 HIS A N 1
ATOM 701 C CA . HIS A 1 94 ? 9.665 0.084 -1.351 1.00 91.69 94 HIS A CA 1
ATOM 702 C C . HIS A 1 94 ? 10.728 1.180 -1.413 1.00 91.69 94 HIS A C 1
ATOM 704 O O . HIS A 1 94 ? 11.464 1.248 -2.391 1.00 91.69 94 HIS A O 1
ATOM 710 N N . LEU A 1 95 ? 10.869 1.999 -0.369 1.00 92.06 95 LEU A N 1
ATOM 711 C CA . LEU A 1 95 ? 11.864 3.075 -0.326 1.00 92.06 95 LEU A CA 1
ATOM 712 C C . LEU A 1 95 ? 13.307 2.558 -0.335 1.00 92.06 95 LEU A C 1
ATOM 714 O O . LEU A 1 95 ? 14.155 3.171 -0.980 1.00 92.06 95 LEU A O 1
ATOM 718 N N . THR A 1 96 ? 13.596 1.417 0.299 1.00 92.31 96 THR A N 1
ATOM 719 C CA . THR A 1 96 ? 14.934 0.801 0.221 1.00 92.31 96 THR A CA 1
ATOM 720 C C . THR A 1 96 ? 15.289 0.321 -1.186 1.00 92.31 96 THR A C 1
ATOM 722 O O . THR A 1 96 ? 16.467 0.180 -1.494 1.00 92.31 96 THR A O 1
ATOM 725 N N . SER A 1 97 ? 14.289 0.113 -2.046 1.00 88.69 97 SER A N 1
ATOM 726 C CA . SER A 1 97 ? 14.465 -0.332 -3.434 1.00 88.69 97 SER A CA 1
ATOM 727 C C . SER A 1 97 ? 14.556 0.833 -4.435 1.00 88.69 97 SER A C 1
ATOM 729 O O . SER A 1 97 ? 14.929 0.632 -5.589 1.00 88.69 97 SER A O 1
ATOM 731 N N . VAL A 1 98 ? 14.286 2.072 -4.000 1.00 88.38 98 VAL A N 1
ATOM 732 C CA . VAL A 1 98 ? 14.358 3.277 -4.848 1.00 88.38 98 VAL A CA 1
ATOM 733 C C . VAL A 1 98 ? 15.745 3.522 -5.453 1.00 88.38 98 VAL A C 1
ATOM 735 O O . VAL A 1 98 ? 15.794 3.896 -6.623 1.00 88.38 98 VAL A O 1
ATOM 738 N N . PRO A 1 99 ? 16.878 3.307 -4.754 1.00 90.12 99 PRO A N 1
ATOM 739 C CA . PRO A 1 99 ? 18.196 3.483 -5.366 1.00 90.12 99 PRO A CA 1
ATOM 740 C C . PRO A 1 99 ? 18.383 2.681 -6.663 1.00 90.12 99 PRO A C 1
ATOM 742 O O . PRO A 1 99 ? 18.925 3.224 -7.623 1.00 90.12 99 PRO A O 1
ATOM 745 N N . ALA A 1 100 ? 17.849 1.455 -6.731 1.00 85.25 100 ALA A N 1
ATOM 746 C CA . ALA A 1 100 ? 17.899 0.623 -7.935 1.00 85.25 100 ALA A CA 1
ATOM 747 C C . ALA A 1 100 ? 17.099 1.231 -9.105 1.00 85.25 100 ALA A C 1
ATOM 749 O O . ALA A 1 100 ? 17.527 1.148 -10.253 1.00 85.25 100 ALA A O 1
ATOM 750 N N . LEU A 1 101 ? 15.978 1.915 -8.827 1.00 84.25 101 LEU A N 1
ATOM 751 C CA . LEU A 1 101 ? 15.234 2.669 -9.850 1.00 84.25 101 LEU A CA 1
ATOM 752 C C . LEU A 1 101 ? 16.058 3.823 -10.415 1.00 84.25 101 LEU A C 1
ATOM 754 O O . LEU A 1 101 ? 16.045 4.069 -11.617 1.00 84.25 101 LEU A O 1
ATOM 758 N N . VAL A 1 102 ? 16.752 4.554 -9.542 1.00 84.31 102 VAL A N 1
ATOM 759 C CA . VAL A 1 102 ? 17.539 5.731 -9.933 1.00 84.31 102 VAL A CA 1
ATOM 760 C C . VAL A 1 102 ? 18.777 5.327 -10.735 1.00 84.31 102 VAL A C 1
ATOM 762 O O . VAL A 1 102 ? 19.253 6.102 -11.562 1.00 84.31 102 VAL A O 1
ATOM 765 N N . GLU A 1 103 ? 19.326 4.141 -10.487 1.00 87.38 103 GLU A N 1
ATOM 766 C CA . GLU A 1 103 ? 20.408 3.575 -11.294 1.00 87.38 103 GLU A CA 1
ATOM 767 C C . GLU A 1 103 ? 19.915 3.190 -12.693 1.00 87.38 103 GLU A C 1
ATOM 769 O O . GLU A 1 103 ? 20.484 3.654 -13.677 1.00 87.38 103 GLU A O 1
ATOM 774 N N . LEU A 1 104 ? 18.790 2.472 -12.785 1.00 84.12 104 LEU A N 1
ATOM 775 C CA . LEU A 1 104 ? 18.170 2.097 -14.060 1.00 84.12 104 LEU A CA 1
ATOM 776 C C . LEU A 1 104 ? 17.739 3.315 -14.901 1.00 84.12 104 LEU A C 1
ATOM 778 O O . LEU A 1 104 ? 17.827 3.298 -16.119 1.00 84.12 104 LEU A O 1
ATOM 782 N N . ALA A 1 105 ? 17.277 4.394 -14.265 1.00 80.75 105 ALA A N 1
ATOM 783 C CA . ALA A 1 105 ? 16.888 5.620 -14.965 1.00 80.75 105 ALA A CA 1
ATOM 784 C C . ALA A 1 105 ? 18.083 6.441 -15.488 1.00 80.75 105 ALA A C 1
ATOM 786 O O . ALA A 1 105 ? 17.884 7.396 -16.239 1.00 80.75 105 ALA A O 1
ATOM 787 N N . ARG A 1 106 ? 19.308 6.126 -15.043 1.00 82.94 106 ARG A N 1
ATOM 788 C CA . ARG A 1 106 ? 20.545 6.797 -15.469 1.00 82.94 106 ARG A CA 1
ATOM 789 C C . ARG A 1 106 ? 21.302 6.052 -16.572 1.00 82.94 106 ARG A C 1
ATOM 791 O O . ARG A 1 106 ? 22.227 6.645 -17.125 1.00 82.94 106 ARG A O 1
ATOM 798 N N . SER A 1 107 ? 20.942 4.802 -16.864 1.00 72.19 107 SER A N 1
ATOM 799 C CA . SER A 1 107 ? 21.477 3.993 -17.973 1.00 72.19 107 SER A CA 1
ATOM 800 C C . SER A 1 107 ? 20.675 4.185 -19.251 1.00 72.19 107 SER A C 1
ATOM 802 O O . SER A 1 107 ? 21.307 4.270 -20.324 1.00 72.19 107 SER A O 1
#

Sequence (107 aa):
MSRRVPLTMIAGAILVLNLIDAVFTLIYVHLGLAVEGNPLMGQALTRGPVGFMLVKLALVSMGVLVLFRLRRRRAASVALVASAIAYSSLLVYHLTSVPALVELARS